Protein AF-A0A947GKF6-F1 (afdb_monomer_lite)

Organism: NCBI:txid1967444

Structure (mmCIF, N/CA/C/O backbone):
data_AF-A0A947GKF6-F1
#
_entry.id   AF-A0A947GKF6-F1
#
loop_
_atom_site.group_PDB
_atom_site.id
_atom_site.type_symbol
_atom_site.label_atom_id
_atom_site.label_alt_id
_atom_site.label_comp_id
_atom_site.label_asym_id
_atom_site.label_entity_id
_atom_site.label_seq_id
_atom_site.pdbx_PDB_ins_code
_atom_site.Cartn_x
_atom_site.Cartn_y
_atom_site.Cartn_z
_atom_site.occupancy
_atom_site.B_iso_or_equiv
_atom_site.auth_seq_id
_atom_site.auth_comp_id
_atom_site.auth_asym_id
_atom_site.auth_atom_id
_atom_site.pdbx_PDB_model_num
ATOM 1 N N . MET A 1 1 ? -22.157 13.381 -25.685 1.00 34.72 1 MET A N 1
ATOM 2 C CA . MET A 1 1 ? -20.959 12.518 -25.643 1.00 34.72 1 MET A CA 1
ATOM 3 C C . MET A 1 1 ? -20.428 12.541 -24.221 1.00 34.72 1 MET A C 1
ATOM 5 O O . MET A 1 1 ? -19.987 13.591 -23.779 1.00 34.72 1 MET A O 1
ATOM 9 N N . GLY A 1 2 ? -20.587 11.451 -23.469 1.00 40.12 2 GLY A N 1
ATOM 10 C CA . GLY A 1 2 ? -20.017 11.347 -22.125 1.00 40.12 2 GLY A CA 1
ATOM 11 C C . GLY A 1 2 ? -18.525 11.053 -22.232 1.00 40.12 2 GLY A C 1
ATOM 12 O O . GLY A 1 2 ? -18.133 10.178 -22.999 1.00 40.12 2 GLY A O 1
ATOM 13 N N . ILE A 1 3 ? -17.699 11.799 -21.504 1.00 44.56 3 ILE A N 1
ATOM 14 C CA . ILE A 1 3 ? -16.270 11.513 -21.391 1.00 44.56 3 ILE A CA 1
ATOM 15 C C . ILE A 1 3 ? -16.158 10.209 -20.598 1.00 44.56 3 ILE A C 1
ATOM 17 O O . ILE A 1 3 ? -16.499 10.175 -19.417 1.00 44.56 3 ILE A O 1
ATOM 21 N N . ALA A 1 4 ? -15.731 9.127 -21.246 1.00 47.66 4 ALA A N 1
ATOM 22 C CA . ALA A 1 4 ? -15.359 7.909 -20.544 1.00 47.66 4 ALA A CA 1
ATOM 23 C C . ALA A 1 4 ? -14.064 8.202 -19.776 1.00 47.66 4 ALA A C 1
ATOM 25 O O . ALA A 1 4 ? -12.975 8.214 -20.347 1.00 47.66 4 ALA A O 1
ATOM 26 N N . ILE A 1 5 ? -14.191 8.529 -18.491 1.00 55.75 5 ILE A N 1
ATOM 27 C CA . ILE A 1 5 ? -13.044 8.662 -17.594 1.00 55.75 5 ILE A CA 1
ATOM 28 C C . ILE A 1 5 ? -12.458 7.256 -17.454 1.00 55.75 5 ILE A C 1
ATOM 30 O O . ILE A 1 5 ? -13.156 6.343 -17.011 1.00 55.75 5 ILE A O 1
ATOM 34 N N . ALA A 1 6 ? -11.205 7.078 -17.882 1.00 58.88 6 ALA A N 1
ATOM 35 C CA . ALA A 1 6 ? -10.497 5.813 -17.737 1.00 58.88 6 ALA A CA 1
ATOM 36 C C . ALA A 1 6 ? -10.540 5.342 -16.273 1.00 58.88 6 ALA A C 1
ATOM 38 O O . ALA A 1 6 ? -10.625 6.139 -15.341 1.00 58.88 6 ALA A O 1
ATOM 39 N N . SER A 1 7 ? -10.518 4.035 -16.054 1.00 64.88 7 SER A N 1
ATOM 40 C CA . SER A 1 7 ? -10.491 3.474 -14.708 1.00 64.88 7 SER A CA 1
ATOM 41 C C . SER A 1 7 ? -9.190 3.844 -13.997 1.00 64.88 7 SER A C 1
ATOM 43 O O . SER A 1 7 ? -8.121 3.394 -14.408 1.00 64.88 7 SER A O 1
ATOM 45 N N . PHE A 1 8 ? -9.272 4.634 -12.922 1.00 73.44 8 PHE A N 1
ATOM 46 C CA . PHE A 1 8 ? -8.109 5.043 -12.129 1.00 73.44 8 PHE A CA 1
ATOM 47 C C . PHE A 1 8 ? -8.175 4.440 -10.717 1.00 73.44 8 PHE A C 1
ATOM 49 O O . PHE A 1 8 ? -9.211 4.549 -10.055 1.00 73.44 8 PHE A O 1
ATOM 56 N N . PRO A 1 9 ? -7.092 3.812 -10.220 1.00 76.56 9 PRO A N 1
ATOM 57 C CA . PRO A 1 9 ? -7.052 3.312 -8.853 1.00 76.56 9 PRO A CA 1
ATOM 58 C C . PRO A 1 9 ? -7.033 4.459 -7.847 1.00 76.56 9 PRO A C 1
ATOM 60 O O . PRO A 1 9 ? -6.327 5.452 -8.017 1.00 76.56 9 PRO A O 1
ATOM 63 N N . ILE A 1 10 ? -7.760 4.278 -6.748 1.00 83.12 10 ILE A N 1
ATOM 64 C CA . ILE A 1 10 ? -7.787 5.222 -5.631 1.00 83.12 10 ILE A CA 1
ATOM 65 C C . ILE A 1 10 ? -7.066 4.589 -4.447 1.00 83.12 10 ILE A C 1
ATOM 67 O O . ILE A 1 10 ? -7.422 3.496 -4.004 1.00 83.12 10 ILE A O 1
ATOM 71 N N . VAL A 1 11 ? -6.060 5.290 -3.923 1.00 86.88 11 VAL A N 1
ATOM 72 C CA . VAL A 1 11 ? -5.260 4.844 -2.778 1.00 86.88 11 VAL A CA 1
ATOM 73 C C . VAL A 1 11 ? -5.540 5.740 -1.577 1.00 86.88 11 VAL A C 1
ATOM 75 O O . VAL A 1 11 ? -5.249 6.933 -1.583 1.00 86.88 11 VAL A O 1
ATOM 78 N N . LEU A 1 12 ? -6.075 5.145 -0.514 1.00 87.38 12 LEU A N 1
ATOM 79 C CA . LEU A 1 12 ? -6.261 5.787 0.782 1.00 87.38 12 LEU A CA 1
ATOM 80 C C . LEU A 1 12 ? -5.011 5.546 1.632 1.00 87.38 12 LEU A C 1
ATOM 82 O O . LEU A 1 12 ? -4.869 4.493 2.262 1.00 87.38 12 LEU A O 1
ATOM 86 N N . ASN A 1 13 ? -4.094 6.514 1.616 1.00 86.88 13 ASN A N 1
ATOM 87 C CA . ASN A 1 13 ? -2.849 6.452 2.378 1.00 86.88 13 ASN A CA 1
ATOM 88 C C . ASN A 1 13 ? -3.055 6.821 3.857 1.00 86.88 13 ASN A C 1
ATOM 90 O O . ASN A 1 13 ? -3.922 7.633 4.182 1.00 86.88 13 ASN A O 1
ATOM 94 N N . ARG A 1 14 ? -2.235 6.244 4.747 1.00 84.81 14 ARG A N 1
ATOM 95 C CA . ARG A 1 14 ? -2.309 6.410 6.212 1.00 84.81 14 ARG A CA 1
ATOM 96 C C . ARG A 1 14 ? -3.707 6.129 6.770 1.00 84.81 14 ARG A C 1
ATOM 98 O O . ARG A 1 14 ? -4.218 6.841 7.632 1.00 84.81 14 ARG A O 1
ATOM 105 N N . TYR A 1 15 ? -4.348 5.080 6.261 1.00 83.06 15 TYR A N 1
ATOM 106 C CA . TYR A 1 15 ? -5.689 4.697 6.672 1.00 83.06 15 TYR A CA 1
ATOM 107 C C . TYR A 1 15 ? -5.703 4.260 8.143 1.00 83.06 15 TYR A C 1
ATOM 109 O O . TYR A 1 15 ? -5.128 3.234 8.512 1.00 83.06 15 TYR A O 1
ATOM 117 N N . VAL A 1 16 ? -6.412 5.019 8.978 1.00 79.38 16 VAL A N 1
ATOM 118 C CA . VAL A 1 16 ? -6.684 4.667 10.374 1.00 79.38 16 VAL A CA 1
ATOM 119 C C . VAL A 1 16 ? -8.115 4.148 10.460 1.00 79.38 16 VAL A C 1
ATOM 121 O O . VAL A 1 16 ? -9.068 4.849 10.112 1.00 79.38 16 VAL A O 1
ATOM 124 N N . LYS A 1 17 ? -8.294 2.905 10.920 1.00 69.50 17 LYS A N 1
ATOM 125 C CA . LYS A 1 17 ? -9.634 2.371 11.197 1.00 69.50 17 LYS A CA 1
ATOM 126 C C . LYS A 1 17 ? -10.243 3.224 12.310 1.00 69.50 17 LYS A C 1
ATOM 128 O O . LYS A 1 17 ? -9.681 3.286 13.403 1.00 69.50 17 LYS A O 1
ATOM 133 N N . ALA A 1 18 ? -11.359 3.898 12.030 1.00 67.12 18 ALA A N 1
ATOM 134 C CA . ALA A 1 18 ? -12.044 4.710 13.028 1.00 67.12 18 ALA A CA 1
ATOM 135 C C . ALA A 1 18 ? -12.305 3.858 14.280 1.00 67.12 18 ALA A C 1
ATOM 137 O O . ALA A 1 18 ? -12.919 2.791 14.190 1.00 67.12 18 ALA A O 1
ATOM 138 N N . ARG A 1 19 ? -11.810 4.306 15.441 1.00 54.03 19 ARG A N 1
ATOM 139 C CA . ARG A 1 19 ? -12.199 3.714 16.723 1.00 54.03 19 ARG A CA 1
ATOM 140 C C . ARG A 1 19 ? -13.689 3.981 16.887 1.00 54.03 19 ARG A C 1
ATOM 142 O O . ARG A 1 19 ? -14.123 5.124 16.784 1.00 54.03 19 ARG A O 1
ATOM 149 N N . THR A 1 20 ? -14.469 2.938 17.127 1.00 53.62 20 THR A N 1
ATOM 150 C CA . THR A 1 20 ? -15.886 3.020 17.490 1.00 53.62 20 THR A CA 1
ATOM 151 C C . THR A 1 20 ? -16.037 3.637 18.885 1.00 53.62 20 THR A C 1
ATOM 153 O O . THR A 1 20 ? -16.432 2.964 19.824 1.00 53.62 20 THR A O 1
ATOM 156 N N . SER A 1 21 ? -15.711 4.920 19.032 1.00 49.25 21 SER A N 1
ATOM 157 C CA . SER A 1 21 ? -16.269 5.776 20.079 1.00 49.25 21 SER A CA 1
ATOM 158 C C . SER A 1 21 ? -17.251 6.702 19.387 1.00 49.25 21 SER A C 1
ATOM 160 O O . SER A 1 21 ? -16.912 7.794 18.937 1.00 49.25 21 SER A O 1
ATOM 162 N N . ALA A 1 22 ? -18.472 6.203 19.219 1.00 51.88 22 ALA A N 1
ATOM 163 C CA . ALA A 1 22 ? -19.570 6.958 18.652 1.00 51.88 22 ALA A CA 1
ATOM 164 C C . ALA A 1 22 ? -19.982 8.066 19.630 1.00 51.88 22 ALA A C 1
ATOM 166 O O . ALA A 1 22 ? -20.797 7.850 20.522 1.00 51.88 22 ALA A O 1
ATOM 167 N N . LYS A 1 23 ? -19.457 9.276 19.438 1.00 44.62 23 LYS A N 1
ATOM 168 C CA . LYS A 1 23 ? -20.209 10.480 19.788 1.00 44.62 23 LYS A CA 1
ATOM 169 C C . LYS A 1 23 ? -20.932 10.892 18.511 1.00 44.62 23 LYS A C 1
ATOM 171 O O . LYS A 1 23 ? -20.283 11.186 17.513 1.00 44.62 23 LYS A O 1
ATOM 176 N N . LYS A 1 24 ? -22.268 10.811 18.514 1.00 50.34 24 LYS A N 1
ATOM 177 C CA . LYS A 1 24 ? -23.127 11.299 17.424 1.00 50.34 24 LYS A CA 1
ATOM 178 C C . LYS A 1 24 ? -22.834 12.787 17.205 1.00 50.34 24 LYS A C 1
ATOM 180 O O . LYS A 1 24 ? -23.435 13.634 17.853 1.00 50.34 24 LYS A O 1
ATOM 185 N N . THR A 1 25 ? -21.925 13.106 16.298 1.00 46.97 25 THR A N 1
ATOM 186 C CA . THR A 1 25 ? -21.889 14.409 15.640 1.00 46.97 25 THR A CA 1
ATOM 187 C C . THR A 1 25 ? -22.547 14.230 14.288 1.00 46.97 25 THR A C 1
ATOM 189 O O . THR A 1 25 ? -22.001 13.630 13.367 1.00 46.97 25 THR A O 1
ATOM 192 N N . SER A 1 26 ? -23.797 14.677 14.260 1.00 59.72 26 SER A N 1
ATOM 193 C CA . SER A 1 26 ? -24.591 14.975 13.081 1.00 59.72 26 SER A CA 1
ATOM 194 C C . SER A 1 26 ? -23.810 15.907 12.154 1.00 59.72 26 SER A C 1
ATOM 196 O O . SER A 1 26 ? -23.728 17.095 12.443 1.00 59.72 26 SER A O 1
ATOM 198 N N . THR A 1 27 ? -23.245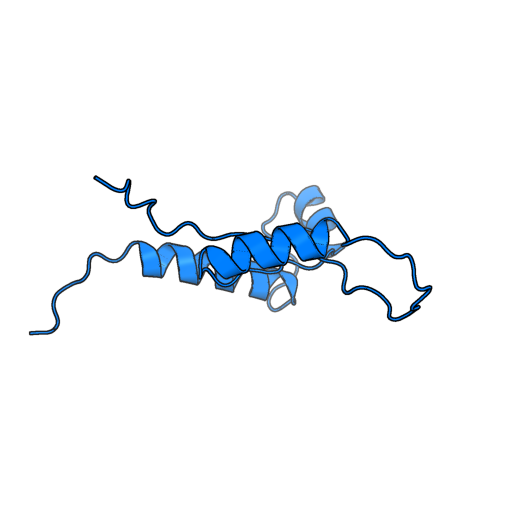 15.339 11.094 1.00 54.91 27 THR A N 1
ATOM 199 C CA . THR A 1 27 ? -23.067 15.854 9.722 1.00 54.91 27 THR A CA 1
ATOM 200 C C . THR A 1 27 ? -22.159 14.844 9.023 1.00 54.91 27 THR A C 1
ATOM 202 O O . THR A 1 27 ? -21.238 14.312 9.645 1.00 54.91 27 THR A O 1
ATOM 205 N N . ASN A 1 28 ? -22.471 14.483 7.776 1.00 57.62 28 ASN A N 1
ATOM 206 C CA . ASN A 1 28 ? -21.719 13.491 7.004 1.00 57.62 28 ASN A CA 1
ATOM 207 C C . ASN A 1 28 ? -20.217 13.758 7.138 1.00 57.62 28 ASN A C 1
ATOM 209 O O . ASN A 1 28 ? -19.748 14.850 6.822 1.00 57.62 28 ASN A O 1
ATOM 213 N N . SER A 1 29 ? -19.452 12.799 7.670 1.00 67.12 29 SER A N 1
ATOM 214 C CA . SER A 1 29 ? -18.015 13.040 7.790 1.00 67.12 29 SER A CA 1
ATOM 215 C C . SER A 1 29 ? -17.432 13.162 6.376 1.00 67.12 29 SER A C 1
ATOM 217 O O . SER A 1 29 ? -17.851 12.406 5.495 1.00 67.12 29 SER A O 1
ATOM 219 N N . PRO A 1 30 ? -16.445 14.040 6.129 1.00 70.38 30 PRO A N 1
ATOM 220 C CA . PRO A 1 30 ? -15.825 14.168 4.807 1.00 70.38 30 PRO A CA 1
ATOM 221 C C . PRO A 1 30 ? -15.326 12.827 4.247 1.00 70.38 30 PRO A C 1
ATOM 223 O O . PRO A 1 30 ? -15.329 12.591 3.043 1.00 70.38 30 PRO A O 1
ATOM 226 N N . LEU A 1 31 ? -14.958 11.894 5.134 1.00 66.88 31 LEU A N 1
ATOM 227 C CA . LEU A 1 31 ? -14.578 10.533 4.768 1.00 66.88 31 LEU A CA 1
ATOM 228 C C . LEU A 1 31 ? -15.764 9.706 4.237 1.00 66.88 31 LEU A C 1
ATOM 230 O O . LEU A 1 31 ? -15.574 8.876 3.352 1.00 66.88 31 LEU A O 1
ATOM 234 N N . GLN A 1 32 ? -16.970 9.890 4.783 1.00 68.75 32 GLN A N 1
ATOM 235 C CA . GLN A 1 32 ? -18.192 9.249 4.288 1.00 68.75 32 GLN A CA 1
ATOM 236 C C . GLN A 1 32 ? -18.622 9.825 2.939 1.00 68.75 32 GLN A C 1
ATOM 238 O O . GLN A 1 32 ? -18.951 9.043 2.051 1.00 68.75 32 GLN A O 1
ATOM 243 N N . GLU A 1 33 ? -18.553 11.145 2.755 1.00 72.31 33 GLU A N 1
ATOM 244 C CA . GLU A 1 33 ? -18.852 11.793 1.469 1.00 72.31 33 GLU A CA 1
ATOM 245 C C . GLU A 1 33 ? -17.861 11.360 0.388 1.00 72.31 33 GLU A C 1
ATOM 247 O O . GLU A 1 33 ? -18.260 10.917 -0.688 1.00 72.31 33 GLU A O 1
ATOM 252 N N . MET A 1 34 ? -16.565 11.370 0.708 1.00 71.00 34 MET A N 1
ATOM 253 C CA . MET A 1 34 ? -15.528 10.891 -0.199 1.00 71.00 34 MET A CA 1
ATOM 254 C C . MET A 1 34 ? -15.711 9.405 -0.510 1.00 71.00 34 MET A C 1
ATOM 256 O O . MET A 1 34 ? -15.609 8.999 -1.660 1.00 71.00 34 MET A O 1
ATOM 260 N N . LYS A 1 35 ? -16.049 8.574 0.482 1.00 66.19 35 LYS A N 1
ATOM 261 C CA . LYS A 1 35 ? -16.326 7.152 0.247 1.00 66.19 35 LYS A CA 1
ATOM 262 C C . LYS A 1 35 ? -17.543 6.950 -0.656 1.00 66.19 35 LYS A C 1
ATOM 264 O O . LYS A 1 35 ? -17.478 6.083 -1.519 1.00 66.19 35 LYS A O 1
ATOM 269 N N . ALA A 1 36 ? -18.613 7.724 -0.483 1.00 69.88 36 ALA A N 1
ATOM 270 C CA . ALA A 1 36 ? -19.796 7.659 -1.337 1.00 69.88 36 ALA A CA 1
ATOM 271 C C . ALA A 1 36 ? -19.476 8.098 -2.776 1.00 69.88 36 ALA A C 1
ATOM 273 O O . ALA A 1 36 ? -19.851 7.404 -3.716 1.00 69.88 36 ALA A O 1
ATOM 274 N N . ALA A 1 37 ? -18.704 9.175 -2.951 1.00 69.06 37 ALA A N 1
ATOM 275 C CA . ALA A 1 37 ? -18.237 9.627 -4.261 1.00 69.06 37 ALA A CA 1
ATOM 276 C C . ALA A 1 37 ? -17.342 8.577 -4.944 1.00 69.06 37 ALA A C 1
ATOM 278 O O . ALA A 1 37 ? -17.518 8.277 -6.119 1.00 69.06 37 ALA A O 1
ATOM 279 N N . VAL A 1 38 ? -16.429 7.949 -4.199 1.00 65.62 38 VAL A N 1
ATOM 280 C CA . VAL A 1 38 ? -15.556 6.880 -4.712 1.00 65.62 38 VAL A CA 1
ATOM 281 C C . VAL A 1 38 ? -16.332 5.596 -5.022 1.00 65.62 38 VAL A C 1
ATOM 283 O O . VAL A 1 38 ? -16.058 4.941 -6.022 1.00 65.62 38 VAL A O 1
ATOM 286 N N . GLN A 1 39 ? -17.334 5.246 -4.212 1.00 64.81 39 GLN A N 1
ATOM 287 C CA . GLN A 1 39 ? -18.234 4.126 -4.498 1.00 64.81 39 GLN A CA 1
ATOM 288 C C . GLN A 1 39 ? -19.095 4.383 -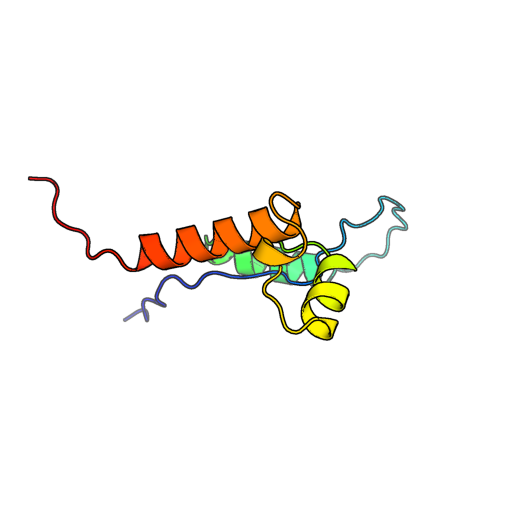5.736 1.00 64.81 39 GLN A C 1
ATOM 290 O O . GLN A 1 39 ? -19.303 3.458 -6.516 1.00 64.81 39 GLN A O 1
ATOM 295 N N . ALA A 1 40 ? -19.542 5.623 -5.954 1.00 62.91 40 ALA A N 1
ATOM 296 C CA . ALA A 1 40 ? -20.251 6.014 -7.171 1.00 62.91 40 ALA A CA 1
ATOM 297 C C . ALA A 1 40 ? -19.369 5.869 -8.424 1.00 62.91 40 ALA A C 1
ATOM 299 O O . ALA A 1 40 ? -19.874 5.556 -9.499 1.00 62.91 40 ALA A O 1
ATOM 300 N N . LEU A 1 41 ? -18.047 6.006 -8.278 1.00 62.25 41 LEU A N 1
ATOM 301 C CA . LEU A 1 41 ? -17.076 5.744 -9.344 1.00 62.25 41 LEU A CA 1
ATOM 302 C C . LEU A 1 41 ? -16.837 4.240 -9.596 1.00 62.25 41 LEU A C 1
ATOM 304 O O . LEU A 1 41 ? -16.110 3.897 -10.517 1.00 62.25 41 LEU A O 1
ATOM 308 N N . SER A 1 42 ? -17.460 3.332 -8.832 1.00 60.44 42 SER A N 1
ATOM 309 C CA . SER A 1 42 ? -17.355 1.864 -8.967 1.00 60.44 42 SER A CA 1
ATOM 310 C C . SER A 1 42 ? -15.946 1.268 -8.810 1.00 60.44 42 SER A C 1
ATOM 312 O O . SER A 1 42 ? -15.754 0.078 -9.061 1.00 60.44 42 SER A O 1
ATOM 314 N N . TYR A 1 43 ? -14.961 2.040 -8.337 1.00 65.62 43 TYR A N 1
ATOM 315 C CA . TYR A 1 43 ? -13.590 1.558 -8.146 1.00 65.62 43 TYR A CA 1
ATOM 316 C C . TYR A 1 43 ? -13.335 1.175 -6.680 1.00 65.62 43 TYR A C 1
ATOM 318 O O . TYR A 1 43 ? -13.527 2.008 -5.787 1.00 65.62 43 TYR A O 1
ATOM 326 N N . PRO A 1 44 ? -12.891 -0.062 -6.383 1.00 65.44 44 PRO A N 1
ATOM 327 C CA . PRO A 1 44 ? -12.556 -0.450 -5.020 1.00 65.44 44 PRO A CA 1
ATOM 328 C C . PRO A 1 44 ? -11.314 0.329 -4.544 1.00 65.44 44 PRO A C 1
ATOM 330 O O . PRO A 1 44 ? -10.257 0.229 -5.167 1.00 65.44 44 PRO A O 1
ATOM 333 N N . PRO A 1 45 ? -11.393 1.103 -3.443 1.00 78.50 45 PRO A N 1
ATOM 334 C CA . PRO A 1 45 ? -10.240 1.849 -2.956 1.00 78.50 45 PRO A CA 1
ATOM 335 C C . PRO A 1 45 ? -9.237 0.924 -2.256 1.00 78.50 45 PRO A C 1
ATOM 337 O O . PRO A 1 45 ? -9.603 0.166 -1.349 1.00 78.50 45 PRO A O 1
ATOM 340 N N . PHE A 1 46 ? -7.957 1.053 -2.604 1.00 87.19 46 PHE A N 1
ATOM 341 C CA . PHE A 1 46 ? -6.854 0.424 -1.880 1.00 87.19 46 PHE A CA 1
ATOM 342 C C . PHE A 1 46 ? -6.609 1.158 -0.566 1.00 87.19 46 PHE A C 1
ATOM 344 O O . PHE A 1 46 ? -6.624 2.388 -0.511 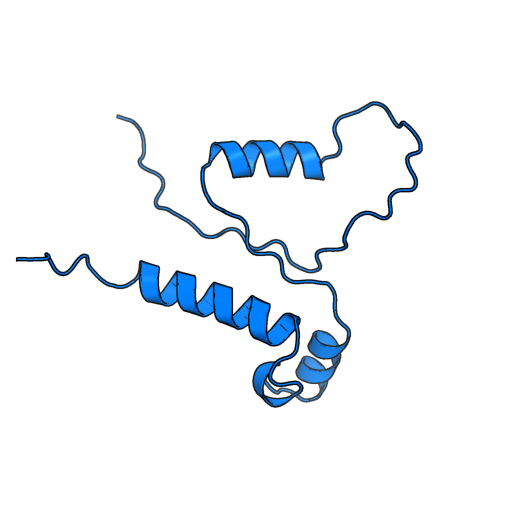1.00 87.19 46 PHE A O 1
ATOM 351 N N . LYS A 1 47 ? -6.372 0.411 0.512 1.00 88.62 47 LYS A N 1
ATOM 352 C CA . LYS A 1 47 ? -6.122 0.975 1.843 1.00 88.62 47 LYS A CA 1
ATOM 353 C C . LYS A 1 47 ? -4.704 0.650 2.271 1.00 88.62 47 LYS A C 1
ATOM 355 O O . LYS A 1 47 ? -4.387 -0.517 2.482 1.00 88.62 47 LYS A O 1
ATOM 360 N N . VAL A 1 48 ? 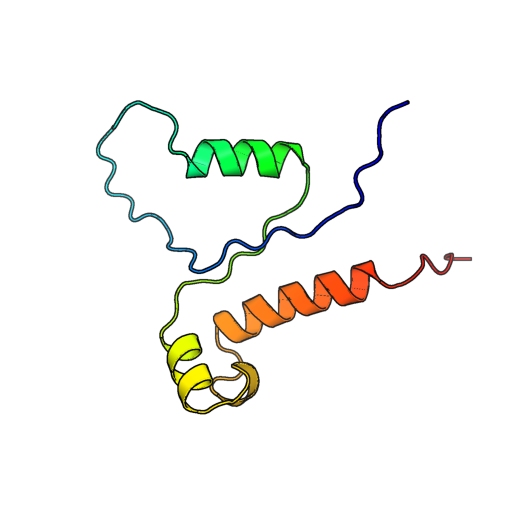-3.890 1.682 2.455 1.00 89.56 48 VAL A N 1
ATOM 361 C CA . VAL A 1 48 ? -2.548 1.548 3.027 1.00 89.56 48 VAL A CA 1
ATOM 362 C C . VAL A 1 48 ? -2.625 2.015 4.479 1.00 89.56 48 VAL A C 1
ATOM 364 O O . VAL A 1 48 ? -2.899 3.197 4.709 1.00 89.56 48 VAL A O 1
ATOM 367 N N . PRO A 1 49 ? -2.469 1.120 5.472 1.00 85.94 49 PRO A N 1
ATOM 368 C CA . PRO A 1 49 ? -2.564 1.514 6.872 1.00 85.94 49 PRO A CA 1
ATOM 369 C C . PRO A 1 49 ? -1.447 2.489 7.258 1.00 85.94 49 PRO A C 1
ATOM 371 O O . PRO A 1 49 ? -0.384 2.510 6.642 1.00 85.94 49 PRO A O 1
ATOM 374 N N . ASP A 1 50 ? -1.674 3.294 8.296 1.00 85.69 50 ASP A N 1
ATOM 375 C CA . ASP A 1 50 ? -0.578 4.072 8.880 1.00 85.69 50 ASP A CA 1
ATOM 376 C C . ASP A 1 50 ? 0.429 3.125 9.553 1.00 85.69 50 ASP A C 1
ATOM 378 O O . ASP A 1 50 ? 0.033 2.191 10.257 1.00 85.69 50 ASP A O 1
ATOM 382 N N . SER A 1 51 ? 1.728 3.321 9.314 1.00 87.38 51 SER A N 1
ATOM 383 C CA . SER A 1 51 ? 2.755 2.419 9.839 1.00 87.38 51 SER A CA 1
ATOM 384 C C . SER A 1 51 ? 4.121 3.071 9.989 1.00 87.38 51 SER A C 1
ATOM 386 O O . SER A 1 51 ? 4.674 3.652 9.056 1.00 87.38 51 SER A O 1
ATOM 388 N N . VAL A 1 52 ? 4.722 2.847 11.158 1.00 90.31 52 VAL A N 1
ATOM 389 C CA . VAL A 1 52 ? 6.102 3.239 11.477 1.00 90.31 52 VAL A CA 1
ATOM 390 C C . VAL A 1 52 ? 7.120 2.527 10.574 1.00 90.31 52 VAL A C 1
ATOM 392 O O . VAL 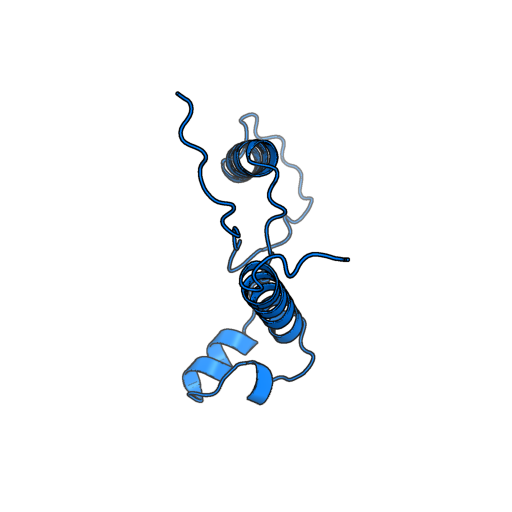A 1 52 ? 8.214 3.041 10.358 1.00 90.31 52 VAL A O 1
ATOM 395 N N . ILE A 1 53 ? 6.763 1.371 10.001 1.00 90.62 53 ILE A N 1
ATOM 396 C CA . ILE A 1 53 ? 7.621 0.628 9.065 1.00 90.62 53 ILE A CA 1
ATOM 397 C C . ILE A 1 53 ? 7.958 1.486 7.844 1.00 90.62 53 ILE A C 1
ATOM 399 O O . ILE A 1 53 ? 9.109 1.495 7.419 1.00 90.62 53 ILE A O 1
ATOM 403 N N . VAL A 1 54 ? 6.987 2.242 7.316 1.00 89.75 54 VAL A N 1
ATOM 404 C CA . VAL A 1 54 ? 7.201 3.127 6.159 1.00 89.75 54 VAL A CA 1
ATOM 405 C C . VAL A 1 54 ? 8.269 4.164 6.483 1.00 89.75 54 VAL A C 1
ATOM 407 O O . VAL A 1 54 ? 9.222 4.327 5.729 1.00 89.75 54 VAL A O 1
ATOM 410 N N . TYR A 1 55 ? 8.148 4.807 7.643 1.00 90.31 55 TYR A N 1
ATOM 411 C CA . TYR A 1 55 ? 9.092 5.825 8.088 1.00 90.31 55 TYR A CA 1
ATOM 412 C C . TYR A 1 55 ? 10.510 5.268 8.279 1.00 90.31 55 TYR A C 1
ATOM 414 O O . TYR A 1 55 ? 11.488 5.880 7.858 1.00 90.31 55 TYR A O 1
ATOM 422 N N . ARG A 1 56 ? 10.643 4.073 8.865 1.00 91.62 56 ARG A N 1
ATOM 423 C CA . ARG A 1 56 ? 11.956 3.439 9.050 1.00 91.62 56 ARG A CA 1
ATOM 424 C C . ARG A 1 56 ? 12.585 2.990 7.730 1.00 91.62 56 ARG A C 1
ATOM 426 O O . ARG A 1 56 ? 13.783 3.177 7.541 1.00 91.62 56 ARG A O 1
ATOM 433 N N . ALA A 1 57 ? 11.785 2.448 6.813 1.00 92.62 57 ALA A N 1
ATOM 434 C CA . ALA A 1 57 ? 12.243 2.086 5.475 1.00 92.62 57 ALA A CA 1
ATOM 435 C C . ALA A 1 57 ? 12.744 3.321 4.703 1.00 92.62 57 ALA A C 1
ATOM 437 O O . ALA A 1 57 ? 13.791 3.260 4.063 1.00 92.62 57 ALA A O 1
ATOM 438 N N . GLN A 1 58 ? 12.056 4.462 4.845 1.00 91.94 58 GLN A N 1
ATOM 439 C CA . GLN A 1 58 ? 12.485 5.746 4.282 1.00 91.94 58 GLN A CA 1
ATOM 440 C C . GLN A 1 58 ? 13.823 6.223 4.857 1.00 91.94 58 GLN A C 1
ATOM 442 O O . GLN A 1 58 ? 14.696 6.598 4.083 1.00 91.94 58 GLN A O 1
ATOM 447 N N . GLN A 1 59 ? 14.014 6.178 6.182 1.00 95.38 59 GLN A N 1
ATOM 448 C CA . GLN A 1 59 ? 15.297 6.552 6.797 1.00 95.38 59 GLN A CA 1
ATOM 449 C C . GLN A 1 59 ? 16.461 5.677 6.322 1.00 95.38 59 GLN A C 1
ATOM 451 O O . GLN A 1 59 ? 17.580 6.157 6.177 1.00 95.38 59 GLN A O 1
ATOM 456 N N . ALA A 1 60 ? 16.197 4.393 6.088 1.00 93.56 60 ALA A N 1
ATOM 457 C CA . ALA A 1 60 ? 17.181 3.449 5.579 1.00 93.56 60 ALA A CA 1
ATOM 458 C C . ALA A 1 60 ? 17.341 3.502 4.044 1.00 93.56 60 ALA A C 1
ATOM 460 O O . ALA A 1 60 ? 18.146 2.752 3.502 1.00 93.56 60 ALA A O 1
ATOM 461 N N . THR A 1 61 ? 16.587 4.357 3.340 1.00 95.12 61 THR A N 1
ATOM 462 C CA . THR A 1 61 ? 16.577 4.473 1.869 1.00 95.12 61 THR A CA 1
ATOM 463 C C . THR A 1 61 ? 16.353 3.126 1.169 1.00 95.12 61 THR A C 1
ATOM 465 O O . THR A 1 61 ? 16.924 2.838 0.119 1.00 95.12 61 THR A O 1
ATOM 468 N N . VAL A 1 62 ? 15.509 2.271 1.750 1.00 94.69 62 VAL A N 1
ATOM 469 C CA . VAL A 1 62 ? 15.163 0.965 1.179 1.00 94.69 62 VAL A CA 1
ATOM 470 C C . VAL A 1 62 ? 13.655 0.842 0.962 1.00 94.69 62 VAL A C 1
ATOM 472 O O . VAL A 1 62 ? 12.865 1.392 1.732 1.00 94.69 62 VAL A O 1
ATOM 475 N N . PRO A 1 63 ? 13.211 0.087 -0.057 1.00 92.31 63 PRO A N 1
ATOM 476 C CA . PRO A 1 63 ? 11.800 -0.243 -0.211 1.00 92.31 63 PRO A CA 1
ATOM 477 C C . PRO A 1 63 ? 11.253 -0.978 1.019 1.00 92.31 63 PRO A C 1
ATOM 479 O O . PRO A 1 63 ? 11.948 -1.797 1.625 1.00 92.31 63 PRO A O 1
ATOM 482 N N . VAL A 1 64 ? 9.970 -0.768 1.340 1.00 91.00 64 VAL A N 1
ATOM 483 C CA . VAL A 1 64 ? 9.310 -1.451 2.470 1.00 91.00 64 VAL A CA 1
ATOM 484 C C . VAL A 1 64 ? 9.412 -2.975 2.359 1.00 91.00 64 VAL A C 1
ATOM 486 O O . VAL A 1 64 ? 9.649 -3.628 3.370 1.00 91.00 64 VAL A O 1
ATOM 489 N N . LYS A 1 65 ? 9.330 -3.530 1.144 1.00 92.00 65 LYS A N 1
ATOM 490 C CA . LYS A 1 65 ? 9.512 -4.965 0.871 1.00 92.00 65 LYS A CA 1
ATOM 491 C C . LYS A 1 65 ? 10.845 -5.513 1.389 1.00 92.00 65 LYS A C 1
ATOM 493 O O . LYS A 1 65 ? 10.902 -6.636 1.878 1.00 92.00 65 LYS A O 1
ATOM 498 N N . ASN A 1 66 ? 11.908 -4.716 1.307 1.00 91.00 66 ASN A N 1
ATOM 499 C CA . ASN A 1 66 ? 13.246 -5.109 1.746 1.00 91.00 66 ASN A CA 1
ATOM 500 C C . ASN A 1 66 ? 13.430 -4.876 3.251 1.00 91.00 66 ASN A C 1
ATOM 502 O O . ASN A 1 66 ? 14.205 -5.577 3.892 1.00 91.00 66 ASN A O 1
ATOM 506 N N . TYR A 1 67 ? 12.716 -3.897 3.812 1.00 91.19 67 TYR A N 1
ATOM 507 C CA . TYR A 1 67 ? 12.793 -3.549 5.229 1.00 91.19 67 TYR A CA 1
ATOM 508 C C . TYR A 1 67 ? 11.934 -4.460 6.122 1.00 91.19 67 TYR A C 1
ATOM 510 O O . TYR A 1 67 ? 12.351 -4.859 7.205 1.00 91.19 67 TYR A O 1
ATOM 518 N N . SER A 1 68 ? 10.708 -4.769 5.696 1.00 90.94 68 SER A N 1
ATOM 519 C CA . SER A 1 68 ? 9.745 -5.587 6.438 1.00 90.94 68 SER A CA 1
ATOM 520 C C . SER A 1 68 ? 8.875 -6.402 5.469 1.00 90.94 68 SER A C 1
ATOM 522 O O . SER A 1 68 ? 7.710 -6.052 5.220 1.00 90.94 68 SER A O 1
ATOM 524 N N . PRO A 1 69 ? 9.441 -7.482 4.899 1.00 89.88 69 PRO A N 1
ATOM 525 C CA . PRO A 1 69 ? 8.720 -8.352 3.977 1.00 89.88 69 PRO A CA 1
ATOM 526 C C . PRO A 1 69 ? 7.518 -9.000 4.667 1.00 89.88 69 PRO A C 1
ATOM 528 O O . PRO A 1 69 ? 7.581 -9.336 5.851 1.00 89.88 69 PRO A O 1
ATOM 531 N N . LYS A 1 70 ? 6.427 -9.209 3.920 1.00 89.44 70 LYS A N 1
ATOM 532 C CA . LYS A 1 70 ? 5.163 -9.813 4.395 1.00 89.44 70 LYS A CA 1
ATOM 533 C C . LYS A 1 70 ? 4.409 -8.990 5.448 1.00 89.44 70 LYS A C 1
ATOM 535 O O . LYS A 1 70 ? 3.416 -9.465 6.003 1.00 89.44 70 LYS A O 1
ATOM 540 N N . SER A 1 71 ? 4.849 -7.764 5.737 1.00 90.81 71 SER A N 1
ATOM 541 C CA . SER A 1 71 ? 4.093 -6.843 6.586 1.00 90.81 71 SER A CA 1
ATOM 542 C C . SER A 1 71 ? 2.762 -6.461 5.930 1.00 90.81 71 SER A C 1
ATOM 544 O O . SER A 1 71 ? 2.598 -6.530 4.713 1.00 90.81 71 SER A O 1
ATOM 546 N N . SER A 1 72 ? 1.794 -5.995 6.722 1.00 88.56 72 SER A N 1
ATOM 547 C CA . SER A 1 72 ? 0.511 -5.514 6.185 1.00 88.56 72 SER A CA 1
ATOM 548 C C . SER A 1 72 ? 0.675 -4.363 5.184 1.00 88.56 72 SER A C 1
ATOM 550 O O . SER A 1 72 ? -0.174 -4.182 4.318 1.00 88.56 72 SER A O 1
ATOM 552 N N . ILE A 1 73 ? 1.757 -3.589 5.305 1.00 91.00 73 ILE A N 1
ATOM 553 C CA . ILE A 1 73 ? 2.108 -2.506 4.382 1.00 91.00 73 ILE A CA 1
ATOM 554 C C . ILE A 1 73 ? 2.684 -3.059 3.083 1.00 91.00 73 ILE A C 1
ATOM 556 O O . ILE A 1 73 ? 2.265 -2.627 2.016 1.00 91.00 73 ILE A O 1
ATOM 560 N N . ASP A 1 74 ? 3.613 -4.014 3.172 1.00 91.94 74 ASP A N 1
ATOM 561 C CA . ASP A 1 74 ? 4.176 -4.695 2.002 1.00 91.94 74 ASP A CA 1
ATOM 562 C C . ASP A 1 74 ? 3.060 -5.335 1.164 1.00 91.94 74 ASP A C 1
ATOM 564 O O . ASP A 1 74 ? 2.949 -5.073 -0.030 1.00 91.94 74 ASP A O 1
ATOM 568 N N . ASN A 1 75 ? 2.133 -6.042 1.818 1.00 91.19 75 ASN A N 1
ATOM 569 C CA . ASN A 1 75 ? 0.970 -6.634 1.154 1.00 91.19 75 ASN A CA 1
ATOM 570 C C . ASN A 1 75 ? 0.051 -5.575 0.515 1.00 91.19 75 ASN A C 1
ATOM 572 O O . ASN A 1 75 ? -0.467 -5.791 -0.579 1.00 91.19 75 ASN A O 1
ATOM 576 N N . ALA A 1 76 ? -0.155 -4.425 1.171 1.00 90.69 76 ALA A N 1
ATOM 577 C CA . ALA A 1 76 ? -0.979 -3.345 0.625 1.00 90.69 76 ALA A CA 1
ATOM 578 C C . ALA A 1 76 ? -0.344 -2.708 -0.623 1.00 90.69 76 ALA A C 1
ATOM 580 O O . ALA A 1 76 ? -1.046 -2.458 -1.602 1.00 90.69 76 ALA A O 1
ATOM 581 N N . PHE A 1 77 ? 0.973 -2.479 -0.614 1.00 91.25 77 PHE A N 1
ATOM 582 C CA . PHE A 1 77 ? 1.693 -1.992 -1.792 1.00 91.25 77 PHE A CA 1
ATOM 583 C C . PHE A 1 77 ? 1.753 -3.035 -2.909 1.00 91.25 77 PHE A C 1
ATOM 585 O O . PHE A 1 77 ? 1.579 -2.669 -4.069 1.00 91.25 77 PHE A O 1
ATOM 592 N N . GLY A 1 78 ? 1.923 -4.316 -2.570 1.00 91.50 78 GLY A N 1
ATOM 593 C CA . GLY A 1 78 ? 1.850 -5.425 -3.521 1.00 91.50 78 GLY A CA 1
ATOM 594 C C . GLY A 1 78 ? 0.512 -5.457 -4.258 1.00 91.50 78 GLY A C 1
ATOM 595 O O . GLY A 1 78 ? 0.495 -5.417 -5.480 1.00 91.50 78 GLY A O 1
ATOM 596 N N . ALA A 1 79 ? -0.609 -5.379 -3.535 1.00 89.00 79 ALA A N 1
ATOM 597 C CA . ALA A 1 79 ? -1.941 -5.368 -4.146 1.00 89.00 79 ALA A CA 1
ATOM 598 C C . ALA A 1 79 ? -2.168 -4.179 -5.102 1.00 89.00 79 ALA A C 1
ATOM 600 O O . ALA A 1 79 ? -2.829 -4.326 -6.130 1.00 89.00 79 ALA A O 1
ATOM 601 N N . ILE A 1 80 ? -1.616 -3.001 -4.783 1.00 88.75 80 ILE A N 1
ATOM 602 C CA . ILE A 1 80 ? -1.658 -1.833 -5.678 1.00 88.75 80 ILE A CA 1
ATOM 603 C C . ILE A 1 80 ? -0.822 -2.094 -6.938 1.00 88.75 80 ILE A C 1
ATOM 605 O O . ILE A 1 80 ? -1.279 -1.814 -8.045 1.00 88.75 80 ILE A O 1
ATOM 609 N N . ALA A 1 81 ? 0.389 -2.634 -6.781 1.00 89.00 81 ALA A N 1
ATOM 610 C CA . ALA A 1 81 ? 1.270 -2.957 -7.899 1.00 89.00 81 ALA A CA 1
ATOM 611 C C . ALA A 1 81 ? 0.652 -4.023 -8.822 1.00 89.00 81 ALA A C 1
ATOM 613 O O . ALA A 1 81 ? 0.662 -3.860 -10.042 1.00 89.00 81 ALA A O 1
ATOM 614 N N . ASP A 1 82 ? 0.037 -5.060 -8.253 1.00 87.44 82 ASP A N 1
ATOM 615 C CA . ASP A 1 82 ? -0.660 -6.109 -9.001 1.00 87.44 82 ASP A CA 1
ATOM 616 C C . ASP A 1 82 ? -1.838 -5.527 -9.792 1.00 87.44 82 ASP A C 1
ATOM 618 O O . ASP A 1 82 ? -1.993 -5.793 -10.981 1.00 87.44 82 ASP A O 1
ATOM 622 N N . TYR A 1 83 ? -2.639 -4.651 -9.178 1.00 83.31 83 TYR A N 1
ATOM 623 C CA . TYR A 1 83 ? -3.735 -3.979 -9.880 1.00 83.31 83 TYR A CA 1
ATOM 624 C C . TYR A 1 83 ? -3.242 -3.127 -11.052 1.00 83.31 83 TYR A C 1
ATOM 626 O O . TYR A 1 83 ? -3.821 -3.170 -12.136 1.00 83.31 83 TYR A O 1
ATOM 634 N N . LEU A 1 84 ? -2.172 -2.357 -10.851 1.00 81.62 84 LEU A N 1
ATOM 635 C CA . LEU A 1 84 ? -1.604 -1.492 -11.885 1.00 81.62 84 LEU A CA 1
ATOM 636 C C . LEU A 1 84 ? -1.000 -2.290 -13.044 1.00 81.62 84 LEU A C 1
ATOM 638 O O . LEU A 1 84 ? -1.166 -1.908 -14.198 1.00 81.62 84 LEU A O 1
ATOM 642 N N . THR A 1 85 ? -0.335 -3.407 -12.748 1.00 82.38 85 THR A N 1
ATOM 643 C CA . THR A 1 85 ? 0.264 -4.280 -13.769 1.00 82.38 85 THR A CA 1
ATOM 644 C C . THR A 1 85 ? -0.793 -5.053 -14.556 1.00 82.38 85 THR A C 1
ATOM 646 O O . THR A 1 85 ? -0.713 -5.112 -15.782 1.00 82.38 85 THR A O 1
ATOM 649 N N . LEU A 1 86 ? -1.832 -5.572 -13.893 1.00 71.12 86 LEU A N 1
ATOM 650 C CA . LEU A 1 86 ? -2.954 -6.251 -14.551 1.00 71.12 86 LEU A CA 1
ATOM 651 C C . LEU A 1 86 ? -3.819 -5.291 -15.379 1.00 71.12 86 LEU A C 1
ATOM 653 O O . LEU A 1 86 ? -4.297 -5.669 -16.445 1.00 71.12 86 LEU A O 1
ATOM 657 N N . SER A 1 87 ? -3.970 -4.038 -14.939 1.00 60.31 87 SER A N 1
ATOM 658 C CA . SER A 1 87 ? -4.687 -2.992 -15.690 1.00 60.31 87 SER A CA 1
ATOM 659 C C . SER A 1 87 ? -3.912 -2.481 -16.917 1.00 60.31 87 SER A C 1
ATOM 661 O O . SER A 1 87 ? -4.444 -1.686 -17.690 1.00 60.31 87 SER A O 1
ATOM 663 N N . HIS A 1 88 ? -2.655 -2.902 -17.097 1.00 49.28 88 HIS A N 1
ATOM 664 C CA . HIS A 1 88 ? -1.804 -2.566 -18.244 1.00 49.28 88 HIS A CA 1
ATOM 665 C C . HIS A 1 88 ? -1.625 -3.709 -19.247 1.00 49.28 88 HIS A C 1
ATOM 667 O O . HIS A 1 88 ? -0.975 -3.511 -20.274 1.00 49.28 88 HIS A O 1
ATOM 673 N N . LEU A 1 89 ? -2.218 -4.882 -19.011 1.00 41.66 89 LEU A N 1
ATOM 674 C CA . LEU A 1 89 ? -2.289 -5.895 -20.055 1.00 41.66 89 LEU A CA 1
ATOM 675 C C . LEU A 1 89 ? -3.317 -5.430 -21.099 1.00 41.66 89 LEU A C 1
ATOM 677 O O . LEU A 1 89 ? -4.481 -5.230 -20.737 1.00 41.66 89 LEU A O 1
ATOM 681 N N . PRO A 1 90 ? -2.946 -5.256 -22.388 1.00 41.47 90 PRO A N 1
ATOM 682 C CA . PRO A 1 90 ? -3.962 -5.183 -23.426 1.00 41.47 90 PRO A CA 1
ATOM 683 C C . PRO A 1 90 ? -4.830 -6.431 -23.283 1.00 41.47 90 PRO A C 1
ATOM 685 O O . PRO A 1 90 ? -4.316 -7.505 -22.964 1.00 41.47 90 PRO A O 1
ATOM 688 N N . ALA A 1 91 ? -6.139 -6.291 -23.475 1.00 45.53 91 ALA A N 1
ATOM 689 C CA . ALA A 1 91 ? -7.039 -7.426 -23.580 1.00 45.53 91 ALA A CA 1
ATOM 690 C C . ALA A 1 91 ? -6.567 -8.297 -24.754 1.00 45.53 91 ALA A C 1
ATOM 692 O O . ALA A 1 91 ? -6.992 -8.107 -25.890 1.00 45.53 91 ALA A O 1
ATOM 693 N N . ILE A 1 92 ? -5.631 -9.215 -24.505 1.00 39.78 92 ILE A N 1
ATOM 694 C CA . ILE A 1 92 ? -5.277 -10.239 -25.469 1.00 39.78 92 ILE A CA 1
ATOM 695 C C . ILE A 1 92 ? -6.500 -11.136 -25.485 1.00 39.78 92 ILE A C 1
ATOM 697 O O . ILE A 1 92 ? -6.820 -11.812 -24.503 1.00 39.78 92 ILE A O 1
ATOM 701 N N . ALA A 1 93 ? -7.242 -10.985 -26.575 1.00 39.25 93 ALA A N 1
ATOM 702 C CA . ALA A 1 93 ? -8.438 -11.715 -26.903 1.00 39.25 93 ALA A CA 1
ATOM 703 C C . ALA A 1 93 ? -8.283 -13.184 -26.501 1.00 39.25 93 ALA A C 1
ATOM 705 O O . ALA A 1 93 ? -7.359 -13.873 -26.935 1.00 39.25 93 ALA A O 1
ATOM 706 N N . LYS A 1 94 ? -9.211 -13.652 -25.666 1.00 33.09 94 LYS A N 1
ATOM 707 C CA . LYS A 1 94 ? -9.522 -15.073 -25.598 1.00 33.09 94 LYS A CA 1
ATOM 708 C C . LYS A 1 94 ? -10.143 -15.431 -26.953 1.00 33.09 94 LYS A C 1
ATOM 710 O O . LYS A 1 94 ? -11.296 -15.074 -27.185 1.00 33.09 94 LYS A O 1
ATOM 715 N N . ASN A 1 95 ? -9.345 -16.028 -27.837 1.00 34.44 95 ASN A N 1
ATOM 716 C CA . ASN A 1 95 ? -9.841 -16.928 -28.880 1.00 34.44 95 ASN A CA 1
ATOM 717 C C . ASN A 1 95 ? -10.096 -18.299 -28.255 1.00 34.44 95 ASN A C 1
ATOM 719 O O . ASN A 1 95 ? -9.290 -18.685 -27.375 1.00 34.44 95 ASN A O 1
#

Foldseek 3Di:
DDPPDPDDAAEDAQDDDDDPPDPDDPDQDVVNVVVVVVVVVVHDHQYQHRDPLVVVCVVVVHDSCVSPNPPPNNVSVVVVVVVVVVSPDDPPDDD

Sequence (95 aa):
MGIAIASFPIVLNRYVKARTSAKKTSTNSPLQEMKAAVQALSYPPFKVPDSVIVYRAQQATVPVKNYSPKSSIDNAFGAIADYLTLSHLPAIA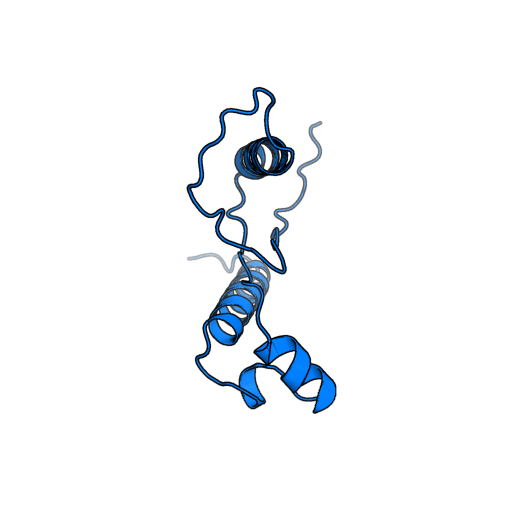KN

Secondary structure (DSSP, 8-state):
----------EEEEEPPPP-------S--HHHHHHHHHHHTTPPPEEEE--HHHHHHHHTT--HHHHSTT-HHHHHHHHHHHHHHHTTS------

Radius of gyration: 17.56 Å; chains: 1; bounding box: 42×33×49 Å

pLDDT: mean 73.13, std 18.2, range [33.09, 95.38]